Protein AF-A0A652P6F9-F1 (afdb_monomer_lite)

Structure (mmCIF, N/CA/C/O backbone):
data_AF-A0A652P6F9-F1
#
_entry.id   AF-A0A652P6F9-F1
#
loop_
_atom_site.group_PDB
_atom_site.id
_atom_site.type_symbol
_atom_site.label_atom_id
_atom_site.label_alt_id
_atom_site.label_comp_id
_atom_site.label_asym_id
_atom_site.label_entity_id
_atom_site.label_seq_id
_atom_site.pdbx_PDB_ins_code
_atom_site.Cartn_x
_atom_site.Cartn_y
_atom_site.Cartn_z
_atom_site.occupancy
_atom_site.B_iso_or_equiv
_atom_site.auth_seq_id
_atom_site.auth_comp_id
_atom_site.auth_asym_id
_atom_site.auth_atom_id
_atom_site.pdbx_PDB_model_num
ATOM 1 N N . MET A 1 1 ? -2.376 -11.358 -25.347 1.00 45.53 1 MET A N 1
ATOM 2 C CA . MET A 1 1 ? -1.813 -10.124 -24.762 1.00 45.53 1 MET A CA 1
ATOM 3 C C . MET A 1 1 ? -1.125 -10.514 -23.464 1.00 45.53 1 MET A C 1
ATOM 5 O O . MET A 1 1 ? -1.790 -10.697 -22.455 1.00 45.53 1 MET A O 1
ATOM 9 N N . THR A 1 2 ? 0.172 -10.804 -23.527 1.00 69.44 2 THR A N 1
ATOM 10 C CA . THR A 1 2 ? 0.982 -11.253 -22.386 1.00 69.44 2 THR A CA 1
ATOM 11 C C . THR A 1 2 ? 1.500 -10.016 -21.665 1.00 69.44 2 THR A C 1
ATOM 13 O O . THR A 1 2 ? 2.167 -9.185 -22.275 1.00 69.44 2 THR A O 1
ATOM 16 N N . LEU A 1 3 ? 1.132 -9.848 -20.396 1.00 66.75 3 LEU A N 1
ATOM 17 C CA . LEU A 1 3 ? 1.656 -8.766 -19.567 1.00 66.75 3 LEU A CA 1
ATOM 18 C C . LEU A 1 3 ? 3.100 -9.113 -19.207 1.00 66.75 3 LEU A C 1
ATOM 20 O O . LEU A 1 3 ? 3.344 -10.148 -18.589 1.00 66.75 3 LEU A O 1
ATOM 24 N N . ASP A 1 4 ? 4.035 -8.262 -19.616 1.00 78.94 4 ASP A N 1
ATOM 25 C CA . ASP A 1 4 ? 5.430 -8.372 -19.209 1.00 78.94 4 ASP A CA 1
ATOM 2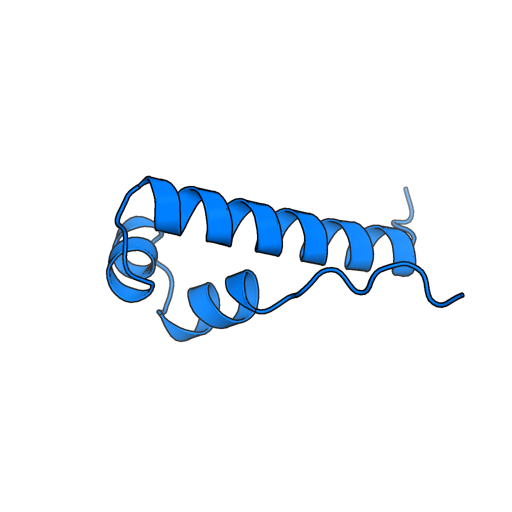6 C C . ASP A 1 4 ? 5.519 -8.251 -17.672 1.00 78.94 4 ASP A C 1
ATOM 28 O O . ASP A 1 4 ? 4.964 -7.301 -17.104 1.00 78.94 4 ASP A O 1
ATOM 32 N N . PRO A 1 5 ? 6.135 -9.223 -16.976 1.00 76.12 5 PRO A N 1
ATOM 33 C CA . PRO A 1 5 ? 6.121 -9.279 -15.518 1.00 76.12 5 PRO A CA 1
ATOM 34 C C . PRO A 1 5 ? 6.806 -8.064 -14.878 1.00 76.12 5 PRO A C 1
ATOM 36 O O . PRO A 1 5 ? 6.304 -7.553 -13.875 1.00 76.12 5 PRO A O 1
ATOM 39 N N . ASP A 1 6 ? 7.871 -7.534 -15.486 1.00 77.25 6 ASP A N 1
ATOM 40 C CA . ASP A 1 6 ? 8.559 -6.335 -14.999 1.00 77.25 6 ASP A CA 1
ATOM 41 C C . ASP A 1 6 ? 7.724 -5.071 -15.225 1.00 77.25 6 ASP A C 1
ATOM 43 O O . ASP A 1 6 ? 7.663 -4.181 -14.371 1.00 77.25 6 ASP A O 1
ATOM 47 N N . ALA A 1 7 ? 7.038 -4.971 -16.367 1.00 78.25 7 ALA A N 1
ATOM 48 C CA . ALA A 1 7 ? 6.092 -3.888 -16.620 1.00 78.25 7 ALA A CA 1
ATOM 49 C C . ALA A 1 7 ? 4.912 -3.917 -15.637 1.00 78.25 7 ALA A C 1
ATOM 51 O O . ALA A 1 7 ? 4.483 -2.867 -15.149 1.00 78.25 7 ALA A O 1
ATOM 52 N N . LEU A 1 8 ? 4.418 -5.111 -15.309 1.00 81.69 8 LEU A N 1
ATOM 53 C CA . LEU A 1 8 ? 3.331 -5.298 -14.358 1.00 81.69 8 LEU A CA 1
ATOM 54 C C . LEU A 1 8 ? 3.757 -4.920 -12.934 1.00 81.69 8 LEU A C 1
ATOM 56 O O . LEU A 1 8 ? 3.008 -4.241 -12.232 1.00 81.69 8 LEU A O 1
ATOM 60 N N . ASP A 1 9 ? 4.960 -5.301 -12.512 1.00 81.81 9 ASP A N 1
ATOM 61 C CA . ASP A 1 9 ? 5.477 -4.936 -11.194 1.00 81.81 9 ASP A CA 1
ATOM 62 C C . ASP A 1 9 ? 5.762 -3.435 -11.073 1.00 81.81 9 ASP A C 1
ATOM 64 O O . ASP A 1 9 ? 5.380 -2.826 -10.069 1.00 81.81 9 ASP A O 1
ATOM 68 N N . ARG A 1 10 ? 6.294 -2.793 -12.123 1.00 79.75 10 ARG A N 1
ATOM 69 C CA . ARG A 1 10 ? 6.389 -1.322 -12.185 1.00 79.75 10 ARG A CA 1
ATOM 70 C C . ARG A 1 10 ? 5.017 -0.656 -12.072 1.00 79.75 10 ARG A C 1
ATOM 72 O O . ARG A 1 10 ? 4.859 0.287 -11.299 1.00 79.75 10 ARG A O 1
ATOM 79 N N . SER A 1 11 ? 4.015 -1.161 -12.793 1.00 81.94 11 SER A N 1
ATOM 80 C CA . SER A 1 11 ? 2.649 -0.623 -12.758 1.00 81.94 11 SER A CA 1
ATOM 81 C C . SER A 1 11 ? 2.005 -0.754 -11.369 1.00 81.94 11 SER A C 1
ATOM 83 O O . SER A 1 11 ? 1.413 0.204 -10.870 1.00 81.94 11 SER A O 1
ATOM 85 N N . LYS A 1 12 ? 2.190 -1.892 -10.683 1.00 82.56 12 LYS A N 1
ATOM 86 C CA . LYS A 1 12 ? 1.713 -2.091 -9.301 1.00 82.56 12 LYS A CA 1
ATOM 87 C C . LYS A 1 12 ? 2.360 -1.113 -8.318 1.00 82.56 12 LYS A C 1
ATOM 89 O O . LYS A 1 12 ? 1.669 -0.575 -7.455 1.00 82.56 12 LYS A O 1
ATOM 94 N N . GLN A 1 13 ? 3.667 -0.880 -8.437 1.00 84.31 13 GLN A N 1
ATOM 95 C CA . GLN A 1 13 ? 4.393 0.072 -7.588 1.00 84.31 13 GLN A CA 1
ATOM 96 C C . GLN A 1 13 ? 3.971 1.526 -7.841 1.00 84.31 13 GLN A C 1
ATOM 98 O O . GLN A 1 13 ? 3.918 2.333 -6.912 1.00 84.31 13 GLN A O 1
ATOM 103 N N . ASP A 1 14 ? 3.654 1.872 -9.086 1.00 83.62 14 ASP A N 1
ATOM 104 C CA . ASP A 1 14 ? 3.179 3.208 -9.440 1.00 83.62 14 ASP A CA 1
ATOM 105 C C . ASP A 1 14 ? 1.767 3.478 -8.902 1.00 83.62 14 ASP A C 1
ATOM 107 O O . ASP A 1 14 ? 1.505 4.513 -8.276 1.00 83.62 14 ASP A O 1
ATOM 111 N N . LEU A 1 15 ? 0.879 2.488 -9.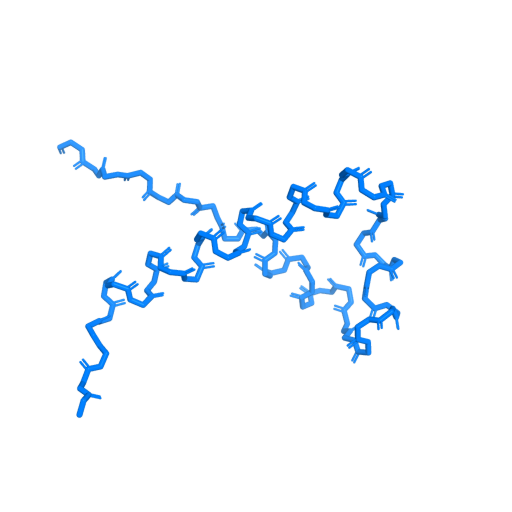040 1.00 85.31 15 LEU A N 1
ATOM 112 C CA . LEU A 1 15 ? -0.468 2.522 -8.475 1.00 85.31 15 LEU A CA 1
ATOM 113 C C . LEU A 1 15 ? -0.430 2.660 -6.947 1.00 85.31 15 LEU A C 1
ATOM 115 O O . LEU A 1 15 ? -1.140 3.481 -6.370 1.00 85.31 15 LEU A O 1
ATOM 119 N N . ALA A 1 16 ? 0.434 1.892 -6.292 1.00 86.62 16 ALA A N 1
ATOM 120 C CA . ALA A 1 16 ? 0.672 1.944 -4.858 1.00 86.62 16 ALA A CA 1
ATOM 121 C C . ALA A 1 16 ? 1.129 3.318 -4.353 1.00 86.62 16 ALA A C 1
ATOM 123 O O . ALA A 1 16 ? 0.591 3.844 -3.372 1.00 86.62 16 ALA A O 1
ATOM 124 N N . GLY A 1 17 ? 2.106 3.912 -5.044 1.00 85.62 17 GLY A N 1
ATOM 125 C CA . GLY A 1 17 ? 2.588 5.259 -4.754 1.00 85.62 17 GLY A CA 1
ATOM 126 C C . GLY A 1 17 ? 1.477 6.298 -4.897 1.00 85.62 17 GLY A C 1
ATOM 127 O O . GLY A 1 17 ? 1.267 7.111 -3.996 1.00 85.62 17 GLY A O 1
ATOM 128 N N . THR A 1 18 ? 0.714 6.218 -5.985 1.00 87.56 18 THR A N 1
ATOM 129 C CA . THR A 1 18 ? -0.410 7.121 -6.265 1.00 87.56 18 THR A CA 1
ATOM 130 C C . THR A 1 18 ? -1.512 7.007 -5.214 1.00 87.56 18 THR A C 1
ATOM 132 O O . THR A 1 18 ? -1.940 8.016 -4.653 1.00 87.56 18 THR A O 1
ATOM 135 N N . LEU A 1 19 ? -1.919 5.783 -4.865 1.00 85.75 19 LEU A N 1
ATOM 136 C CA . LEU A 1 19 ? -2.916 5.526 -3.823 1.00 85.75 19 LEU A CA 1
ATOM 137 C C . LEU A 1 19 ? -2.485 6.087 -2.468 1.00 85.75 19 LEU A C 1
ATOM 139 O O . LEU A 1 19 ? -3.293 6.690 -1.759 1.00 85.75 19 LEU A O 1
ATOM 143 N N . ARG A 1 20 ? -1.207 5.935 -2.109 1.00 85.38 20 ARG A N 1
ATOM 144 C CA . ARG A 1 20 ? -0.669 6.502 -0.871 1.00 85.38 20 ARG A CA 1
ATOM 145 C C . ARG A 1 20 ? -0.743 8.028 -0.870 1.00 85.38 20 ARG A C 1
ATOM 147 O O . ARG A 1 20 ? -1.149 8.600 0.140 1.00 85.38 20 ARG A O 1
ATOM 154 N N . THR A 1 21 ? -0.365 8.674 -1.969 1.00 87.75 21 THR A N 1
ATOM 155 C CA . THR A 1 21 ? -0.416 10.137 -2.105 1.00 87.75 21 THR A CA 1
ATOM 156 C C . THR A 1 21 ? -1.847 10.652 -1.993 1.00 87.75 21 THR A C 1
ATOM 158 O O . THR A 1 21 ? -2.113 11.513 -1.157 1.00 87.75 21 THR A O 1
ATOM 161 N N . LEU A 1 22 ? -2.785 10.061 -2.740 1.00 87.56 22 LEU A N 1
ATOM 162 C CA . LEU A 1 22 ? -4.205 10.422 -2.693 1.00 87.56 22 LEU A CA 1
ATOM 163 C C . LEU A 1 22 ? -4.801 10.221 -1.295 1.00 87.56 22 LEU A C 1
ATOM 165 O O . LEU A 1 22 ? -5.537 11.074 -0.803 1.00 87.56 22 LEU A O 1
ATOM 169 N N . ARG A 1 23 ? -4.437 9.126 -0.613 1.00 85.75 23 ARG A N 1
ATOM 170 C CA . ARG A 1 23 ? -4.860 8.868 0.769 1.00 85.75 23 ARG A CA 1
ATOM 171 C C . ARG A 1 23 ? -4.411 9.986 1.715 1.00 85.75 23 ARG A C 1
ATOM 173 O O . ARG A 1 23 ? -5.212 10.450 2.525 1.00 85.75 23 ARG A O 1
ATOM 180 N N . LEU A 1 24 ? -3.142 10.392 1.631 1.00 86.31 24 LEU A N 1
ATOM 181 C CA . LEU A 1 24 ? -2.578 11.443 2.481 1.00 86.31 24 LEU A CA 1
ATOM 182 C C . LEU A 1 24 ? -3.190 12.813 2.168 1.00 86.31 24 LEU A C 1
ATOM 184 O O . LEU A 1 24 ? -3.550 13.531 3.096 1.00 86.31 24 LEU A O 1
ATOM 188 N N . GLN A 1 25 ? -3.377 13.141 0.887 1.00 90.00 25 GLN A N 1
ATOM 189 C CA . GLN A 1 25 ? -4.028 14.383 0.455 1.00 90.00 25 GLN A CA 1
ATOM 190 C C . GLN A 1 25 ? -5.486 14.472 0.919 1.00 90.00 25 GLN A C 1
ATOM 192 O O . GLN A 1 25 ? -5.939 15.539 1.317 1.00 90.00 25 GLN A O 1
ATOM 197 N N . ALA A 1 26 ? -6.206 13.351 0.936 1.00 88.12 26 ALA A N 1
ATOM 198 C CA . ALA A 1 26 ? -7.571 13.283 1.449 1.00 88.12 26 ALA A CA 1
ATOM 199 C C . ALA A 1 26 ? -7.654 13.274 2.992 1.00 88.12 26 ALA A C 1
ATOM 201 O O . ALA A 1 26 ? -8.751 13.173 3.542 1.00 88.12 26 ALA A O 1
ATOM 202 N N . GLY A 1 27 ? -6.519 13.316 3.706 1.00 88.81 27 GLY A N 1
ATOM 203 C CA . GLY A 1 27 ? -6.476 13.241 5.170 1.00 88.81 27 GLY A CA 1
ATOM 204 C C . GLY A 1 27 ? -6.982 11.906 5.731 1.00 88.81 27 GLY A C 1
ATOM 205 O O . GLY A 1 27 ? -7.449 11.833 6.871 1.00 88.81 27 GLY A O 1
ATOM 206 N N . LEU A 1 28 ? -6.939 10.837 4.930 1.00 86.75 28 LEU A N 1
ATOM 207 C CA . LEU A 1 28 ? -7.461 9.528 5.310 1.00 86.75 28 LEU A CA 1
ATOM 208 C C . LEU A 1 28 ? -6.357 8.674 5.932 1.00 86.75 28 LEU A C 1
ATOM 210 O O . LEU A 1 28 ? -5.255 8.556 5.402 1.00 86.75 28 LEU A O 1
ATOM 214 N N . THR A 1 29 ? -6.646 8.017 7.050 1.00 85.88 29 THR A N 1
ATOM 215 C CA . THR A 1 29 ? -5.780 6.963 7.596 1.00 85.88 29 THR A CA 1
ATOM 216 C C . THR A 1 29 ? -5.984 5.655 6.823 1.00 85.88 29 THR A C 1
ATOM 218 O O . THR A 1 29 ? -6.961 5.514 6.083 1.00 85.88 29 THR A O 1
ATOM 221 N N . GLY A 1 30 ? -5.055 4.700 6.957 1.00 81.25 30 GLY A N 1
ATOM 222 C CA . GLY A 1 30 ? -5.172 3.382 6.316 1.00 81.25 30 GLY A CA 1
ATOM 223 C C . GLY A 1 30 ? -6.489 2.684 6.669 1.00 81.25 30 GLY A C 1
ATOM 224 O O . GLY A 1 30 ? -7.175 2.201 5.775 1.00 81.25 30 GLY A O 1
ATOM 225 N N . ASP A 1 31 ? -6.896 2.759 7.936 1.00 84.81 31 ASP A N 1
ATOM 226 C CA . ASP A 1 31 ? -8.172 2.236 8.440 1.00 84.81 31 ASP A CA 1
ATOM 227 C C . ASP A 1 31 ? -9.395 2.901 7.813 1.00 84.81 31 ASP A C 1
ATOM 229 O O . ASP A 1 31 ? -10.333 2.230 7.386 1.00 84.81 31 ASP A O 1
ATOM 233 N N . ARG A 1 32 ? -9.387 4.234 7.696 1.00 86.94 32 ARG A N 1
ATOM 234 C CA . ARG A 1 32 ? -10.506 4.970 7.088 1.00 86.94 32 AR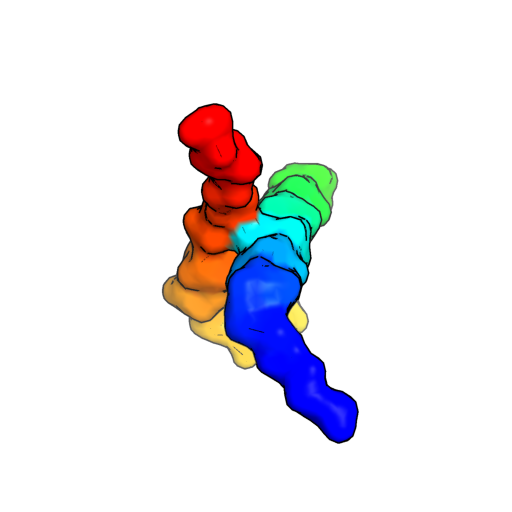G A CA 1
ATOM 235 C C . ARG A 1 32 ? -10.661 4.648 5.607 1.00 86.94 32 ARG A C 1
ATOM 237 O O . ARG A 1 32 ? -11.784 4.574 5.114 1.00 86.94 32 ARG A O 1
ATOM 244 N N . LEU A 1 33 ? -9.549 4.460 4.901 1.00 85.00 33 LEU A N 1
ATOM 245 C CA . LEU A 1 33 ? -9.576 4.030 3.507 1.00 85.00 33 LEU A CA 1
ATOM 246 C C . LEU A 1 33 ? -10.047 2.573 3.386 1.00 85.00 33 LEU A C 1
ATOM 248 O O . LEU A 1 33 ? -10.867 2.276 2.526 1.00 85.00 33 LEU A O 1
ATOM 252 N N . ALA A 1 34 ? -9.592 1.693 4.279 1.00 87.19 34 ALA A N 1
ATOM 253 C CA . ALA A 1 34 ? -9.984 0.287 4.328 1.00 87.19 34 ALA A CA 1
ATOM 254 C C . ALA A 1 34 ? -11.505 0.119 4.462 1.00 87.19 34 ALA A C 1
ATOM 256 O O . ALA A 1 34 ? -12.123 -0.560 3.642 1.00 87.19 34 ALA A O 1
ATOM 257 N N . VAL A 1 35 ? -12.119 0.843 5.405 1.00 87.56 35 VAL A N 1
ATOM 258 C CA . VAL A 1 35 ? -13.579 0.861 5.599 1.00 87.56 35 VAL A CA 1
ATOM 259 C C . VAL A 1 35 ? -14.310 1.359 4.348 1.00 87.56 35 VAL A C 1
ATOM 261 O O . VAL A 1 35 ? -15.289 0.750 3.930 1.00 87.56 35 VAL A O 1
ATOM 264 N N . ARG A 1 36 ? -13.823 2.429 3.703 1.00 83.38 36 ARG A N 1
ATOM 265 C CA . ARG A 1 36 ? -14.443 2.983 2.483 1.00 83.38 36 ARG A CA 1
ATOM 266 C C . ARG A 1 36 ? -14.319 2.066 1.267 1.00 83.38 36 ARG A C 1
ATOM 268 O O . ARG A 1 36 ? -15.204 2.063 0.421 1.00 83.38 36 ARG A O 1
ATOM 275 N N . CYS A 1 37 ? -13.229 1.313 1.173 1.00 82.88 37 CYS A N 1
ATOM 276 C CA . CYS A 1 37 ? -12.968 0.407 0.059 1.00 82.88 37 CYS A CA 1
ATOM 277 C C . CYS A 1 37 ? -13.497 -1.017 0.295 1.00 82.88 37 CYS A C 1
ATOM 279 O O . CYS A 1 37 ? -13.332 -1.857 -0.586 1.00 82.88 37 CYS A O 1
ATOM 281 N N . GLY A 1 38 ? -14.087 -1.318 1.461 1.00 85.44 38 GLY A N 1
ATOM 282 C CA . GLY A 1 38 ? -14.503 -2.681 1.814 1.00 85.44 38 GLY A CA 1
ATOM 283 C C . GLY A 1 38 ? -13.327 -3.663 1.881 1.00 85.44 38 GLY A C 1
ATOM 284 O O . GLY A 1 38 ? -13.466 -4.839 1.555 1.00 85.44 38 GLY A O 1
ATOM 285 N N . MET A 1 39 ? -12.139 -3.174 2.244 1.00 86.88 39 MET A N 1
ATOM 286 C CA . MET A 1 39 ? -10.904 -3.957 2.318 1.00 86.88 39 MET A CA 1
ATOM 287 C C . MET A 1 39 ? -10.372 -3.972 3.748 1.00 86.88 39 MET A C 1
ATOM 289 O O . MET A 1 39 ? -1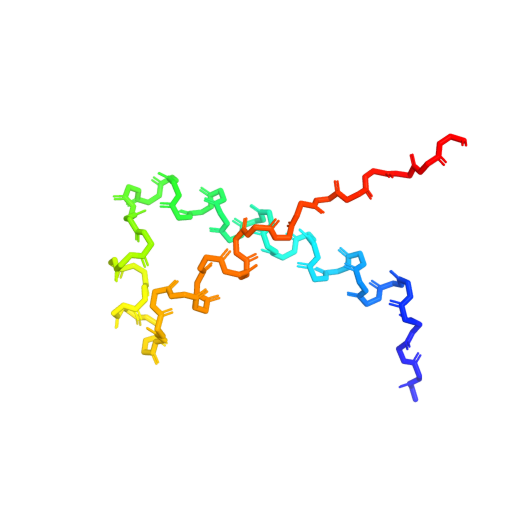0.716 -3.117 4.556 1.00 86.88 39 MET A O 1
ATOM 293 N N . SER A 1 40 ? -9.496 -4.924 4.072 1.00 85.88 40 SER A N 1
ATOM 294 C CA . SER A 1 40 ? -8.799 -4.910 5.359 1.00 85.88 40 SER A CA 1
ATOM 295 C C . SER A 1 40 ? -7.694 -3.850 5.382 1.00 85.88 40 SER A C 1
ATOM 297 O O . SER A 1 40 ? -7.059 -3.563 4.362 1.00 85.88 40 SER A O 1
ATOM 299 N N . GLN A 1 41 ? -7.423 -3.299 6.567 1.00 81.44 41 GLN A N 1
ATOM 300 C CA . GLN A 1 41 ? -6.329 -2.351 6.805 1.00 81.44 41 GLN A CA 1
ATOM 301 C C . GLN A 1 41 ? -4.987 -2.895 6.292 1.00 81.44 41 GLN A C 1
ATOM 303 O O . GLN A 1 41 ? -4.273 -2.197 5.573 1.00 81.44 41 GLN A O 1
ATOM 308 N N . SER A 1 42 ? -4.673 -4.164 6.576 1.00 83.94 42 SER A N 1
ATOM 309 C CA . SER A 1 42 ? -3.445 -4.808 6.096 1.00 83.94 42 SER A CA 1
ATOM 310 C C . SER A 1 42 ? -3.350 -4.813 4.571 1.00 83.94 42 SER A C 1
ATOM 312 O O . SER A 1 42 ? -2.278 -4.569 4.031 1.00 83.94 42 SER A O 1
ATOM 314 N N . LYS A 1 43 ? -4.467 -5.011 3.857 1.00 84.19 43 LYS A N 1
ATOM 315 C CA . LYS A 1 43 ? -4.497 -5.005 2.386 1.00 84.19 43 LYS A CA 1
ATOM 316 C C . LYS A 1 43 ? -4.237 -3.608 1.817 1.00 84.19 43 LYS A C 1
ATOM 318 O O . LYS A 1 43 ? -3.489 -3.474 0.849 1.00 84.19 43 LYS A O 1
ATOM 323 N N . ILE A 1 44 ? -4.777 -2.567 2.455 1.00 83.81 44 ILE A N 1
ATOM 324 C CA . ILE A 1 44 ? -4.482 -1.165 2.119 1.00 83.81 44 ILE A CA 1
ATOM 325 C C . ILE A 1 44 ? -3.010 -0.827 2.372 1.00 83.81 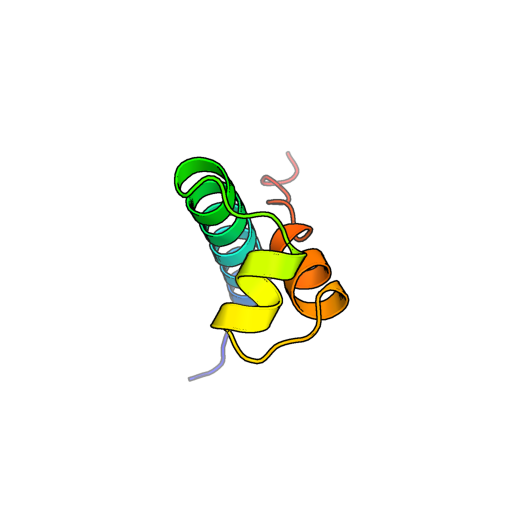44 ILE A C 1
ATOM 327 O O . ILE A 1 44 ? -2.383 -0.148 1.555 1.00 83.81 44 ILE A O 1
ATOM 331 N N . GLU A 1 45 ? -2.437 -1.296 3.480 1.00 81.12 45 GLU A N 1
ATOM 332 C CA . GLU A 1 45 ? -1.025 -1.069 3.775 1.00 81.12 45 GLU A CA 1
ATOM 333 C C . GLU A 1 45 ? -0.102 -1.801 2.809 1.00 81.12 45 GLU A C 1
ATOM 335 O O . GLU A 1 45 ? 0.840 -1.184 2.320 1.00 81.12 45 GLU A O 1
ATOM 340 N N . THR A 1 46 ? -0.371 -3.070 2.490 1.00 84.00 46 THR A N 1
ATOM 341 C CA . THR A 1 46 ? 0.402 -3.825 1.495 1.00 84.00 46 THR A CA 1
ATOM 342 C C . THR A 1 46 ? 0.418 -3.087 0.166 1.00 84.00 46 THR A C 1
ATOM 344 O O . THR A 1 46 ? 1.497 -2.856 -0.375 1.00 84.00 46 THR A O 1
ATOM 347 N N . LEU A 1 47 ? -0.749 -2.631 -0.305 1.00 80.44 47 LEU A N 1
ATOM 348 C CA . LEU A 1 47 ? -0.856 -1.829 -1.521 1.00 80.44 47 LEU A CA 1
ATOM 349 C C . LEU A 1 47 ? -0.095 -0.510 -1.398 1.00 80.44 47 LEU A C 1
ATOM 351 O O . LEU A 1 47 ? 0.641 -0.165 -2.298 1.00 80.44 47 LEU A O 1
ATOM 355 N N . SER A 1 48 ? -0.187 0.207 -0.281 1.00 74.44 48 SER A N 1
ATOM 356 C CA . SER A 1 48 ? 0.484 1.510 -0.116 1.00 74.44 48 SER A CA 1
ATOM 357 C C . SER A 1 48 ? 2.001 1.413 0.132 1.00 74.44 48 SER A C 1
ATOM 359 O O . SER A 1 48 ? 2.704 2.429 0.099 1.00 74.44 48 SER A O 1
ATOM 361 N N . ARG A 1 49 ? 2.510 0.220 0.466 1.00 77.75 49 ARG A N 1
ATOM 362 C CA . ARG A 1 49 ? 3.920 -0.047 0.795 1.00 77.75 49 ARG A CA 1
ATOM 363 C C . ARG A 1 49 ? 4.749 -0.490 -0.405 1.00 77.75 49 ARG A C 1
ATOM 365 O O . ARG A 1 49 ? 5.973 -0.454 -0.279 1.00 77.75 49 ARG A O 1
ATOM 372 N N . LEU A 1 50 ? 4.141 -0.857 -1.540 1.00 75.06 50 LEU A N 1
ATOM 373 C CA . LEU A 1 50 ? 4.901 -1.076 -2.772 1.00 75.06 50 LEU A CA 1
ATOM 374 C C . LEU A 1 50 ? 5.539 0.259 -3.177 1.00 75.06 50 LEU A C 1
ATOM 376 O O . LEU A 1 50 ? 4.895 1.153 -3.719 1.00 75.06 50 LEU A O 1
ATOM 380 N N . LYS A 1 51 ? 6.813 0.433 -2.828 1.00 62.75 51 LYS A N 1
ATOM 381 C CA . LYS A 1 51 ? 7.592 1.593 -3.244 1.00 62.75 51 LYS A CA 1
ATOM 382 C C . LYS A 1 51 ? 8.047 1.366 -4.678 1.00 62.75 51 LYS A C 1
ATOM 384 O O . LYS A 1 51 ? 8.421 0.247 -5.018 1.00 62.75 51 LYS A O 1
ATOM 389 N N . ARG A 1 52 ? 8.081 2.437 -5.479 1.00 58.91 52 ARG A N 1
ATOM 390 C CA . ARG A 1 52 ? 8.846 2.463 -6.731 1.00 58.91 52 ARG A CA 1
ATOM 391 C C . ARG A 1 52 ? 10.267 1.991 -6.423 1.00 58.91 52 ARG A C 1
ATOM 393 O O . ARG A 1 52 ? 11.026 2.715 -5.777 1.00 58.91 52 ARG A O 1
ATOM 400 N N . SER A 1 53 ? 10.632 0.798 -6.875 1.00 54.94 53 SER A N 1
ATOM 401 C CA . SER A 1 53 ? 12.029 0.503 -7.148 1.00 54.94 53 SER A CA 1
ATOM 402 C C . SER A 1 53 ? 12.372 1.342 -8.371 1.00 54.94 53 SER A C 1
ATOM 404 O O . SER A 1 53 ? 11.952 1.024 -9.483 1.00 54.94 53 SER A O 1
ATOM 406 N N . GLY A 1 54 ? 13.040 2.476 -8.147 1.00 51.03 54 GLY A N 1
ATOM 407 C CA . GLY A 1 54 ? 13.649 3.234 -9.236 1.00 51.03 54 GLY A CA 1
ATOM 408 C C . GLY A 1 54 ? 14.558 2.318 -10.065 1.00 51.03 54 GLY A C 1
ATOM 409 O O . GLY A 1 54 ? 14.993 1.281 -9.549 1.00 51.03 54 GLY A O 1
ATOM 410 N N . PRO A 1 55 ? 14.820 2.657 -11.339 1.00 49.66 55 PRO A N 1
ATOM 411 C CA . PRO A 1 55 ? 15.725 1.867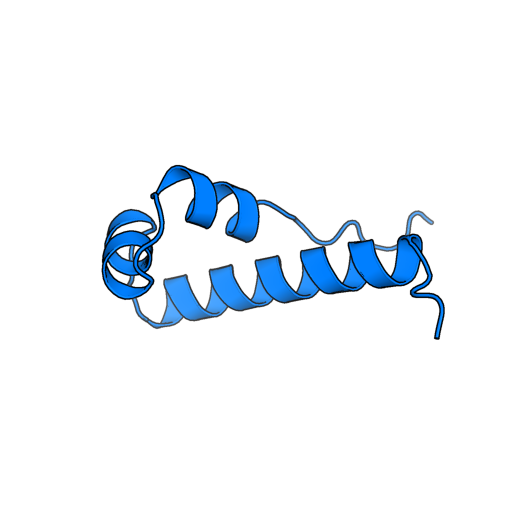 -12.163 1.00 49.66 55 PRO A CA 1
ATOM 412 C C . PRO A 1 55 ? 17.042 1.693 -11.398 1.00 49.66 55 PRO A C 1
ATOM 414 O O . PRO A 1 55 ? 17.608 2.673 -10.909 1.00 49.66 55 PRO A O 1
ATOM 417 N N . ARG A 1 56 ? 17.475 0.439 -11.212 1.00 51.31 56 ARG A N 1
ATOM 418 C CA . ARG A 1 56 ? 18.832 0.170 -10.725 1.00 51.31 56 ARG A CA 1
ATOM 419 C C . ARG A 1 56 ? 19.797 0.752 -11.772 1.00 51.31 56 ARG A C 1
ATOM 421 O O . ARG A 1 56 ? 19.554 0.487 -12.951 1.00 51.31 56 ARG A O 1
ATOM 428 N N . PRO A 1 57 ? 20.782 1.575 -11.369 1.00 54.50 57 PRO A N 1
ATOM 429 C CA . PRO A 1 57 ? 21.812 2.060 -12.281 1.00 54.50 57 PRO A CA 1
ATOM 430 C C . PRO A 1 57 ? 22.648 0.906 -12.837 1.00 54.50 57 PRO A C 1
ATOM 432 O O . PRO A 1 57 ? 22.749 -0.137 -12.145 1.00 54.50 57 PRO A O 1
#

pLDDT: mean 78.91, std 11.31, range [45.53, 90.0]

Secondary structure (DSSP, 8-state):
-PPPHHHHHHHHHHHHHHHHHHHHHTT--HHHHHHHHT--HHHHHHHHH----PPP-

Radius of gyration: 12.98 Å; chains: 1; bounding box: 36×26×33 Å

Sequence (57 aa):
MTLDPDALDRSKQDLAGTLRTLRLQAGLTGDRLAVRCGMSQSKIETLSRLKRSGPRP

Foldseek 3Di:
DDDDPVNVLQVLQVQLCVLLVVCVVVVHDLCRVCVVVVHDSVVNCVSNPSHPPDDDD